Protein AF-A0A2T7V222-F1 (afdb_monomer_lite)

Sequence (84 aa):
MITDRSQRWRDRRSRFVADDTVIDPRRYAVDVVAHDTARAFIADHHYLNRYPAAQLAVGLFGPGRGGASSLDGIIVFGVPATGA

Radius of gyration: 14.43 Å; chains: 1; bounding box: 31×35×35 Å

Structure (mmCIF, N/CA/C/O backbone):
data_AF-A0A2T7V222-F1
#
_entry.id   AF-A0A2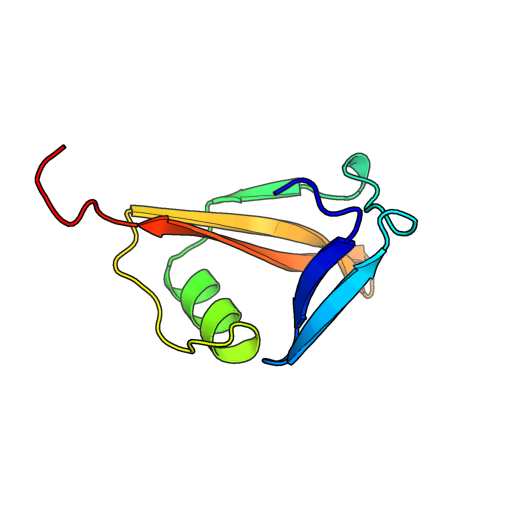T7V222-F1
#
loop_
_atom_site.group_PDB
_atom_site.id
_atom_site.type_symbol
_atom_site.label_atom_id
_atom_site.label_alt_id
_atom_site.label_comp_id
_atom_site.label_asym_id
_atom_site.label_entity_id
_atom_site.label_seq_id
_atom_site.pdbx_PDB_ins_code
_atom_site.Cartn_x
_atom_site.Cartn_y
_atom_site.Cartn_z
_atom_site.occupancy
_atom_site.B_iso_or_equiv
_atom_site.auth_seq_id
_atom_site.auth_comp_id
_atom_site.auth_asym_id
_atom_site.auth_atom_id
_atom_site.pdbx_PDB_model_num
ATOM 1 N N . MET A 1 1 ? 8.690 20.325 3.505 1.00 50.66 1 MET A N 1
ATOM 2 C CA . MET A 1 1 ? 9.940 19.638 3.124 1.00 50.66 1 MET A CA 1
ATOM 3 C C . MET A 1 1 ? 9.751 19.143 1.703 1.00 50.66 1 MET A C 1
ATOM 5 O O . MET A 1 1 ? 9.034 18.174 1.511 1.00 50.66 1 MET A O 1
ATOM 9 N N . ILE A 1 2 ? 10.271 19.875 0.718 1.00 51.94 2 ILE A N 1
ATOM 10 C CA . ILE A 1 2 ? 10.352 19.397 -0.665 1.00 51.94 2 ILE A CA 1
ATOM 11 C C . ILE A 1 2 ? 11.712 18.707 -0.770 1.00 51.94 2 ILE A C 1
ATOM 13 O O . ILE A 1 2 ? 12.724 19.279 -0.372 1.00 51.94 2 ILE A O 1
ATOM 17 N N . THR A 1 3 ? 11.709 17.442 -1.159 1.00 66.62 3 THR A N 1
ATOM 18 C CA . THR A 1 3 ? 12.898 16.603 -1.307 1.00 66.62 3 THR A CA 1
ATOM 19 C C . THR A 1 3 ? 12.819 16.028 -2.708 1.00 66.62 3 THR A C 1
ATOM 21 O O . THR A 1 3 ? 11.776 15.502 -3.076 1.00 66.62 3 THR A O 1
ATOM 24 N N . ASP A 1 4 ? 13.906 16.143 -3.465 1.00 77.19 4 ASP A N 1
ATOM 25 C CA . ASP A 1 4 ? 14.131 15.547 -4.792 1.00 77.19 4 ASP A CA 1
ATOM 26 C C . ASP A 1 4 ? 14.389 14.029 -4.720 1.00 77.19 4 ASP A C 1
ATOM 28 O O . ASP A 1 4 ? 14.881 13.399 -5.662 1.00 77.19 4 ASP A O 1
ATOM 32 N N . ARG A 1 5 ? 14.142 13.449 -3.539 1.00 79.25 5 ARG A N 1
ATOM 33 C CA . ARG A 1 5 ? 14.337 12.043 -3.226 1.00 79.25 5 ARG A CA 1
ATOM 34 C C . ARG A 1 5 ? 13.084 11.452 -2.618 1.00 79.25 5 ARG A C 1
ATOM 36 O O . ARG A 1 5 ? 12.516 11.976 -1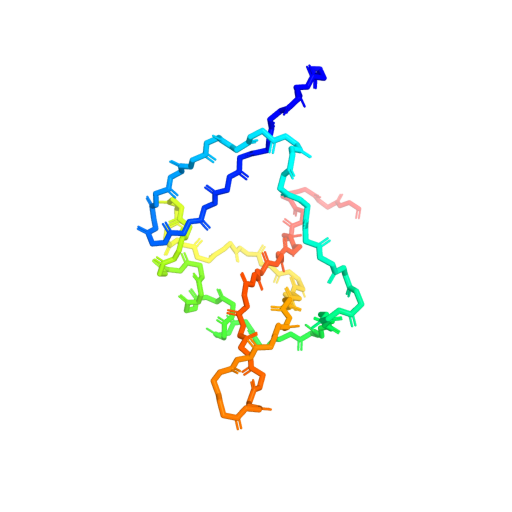.656 1.00 79.25 5 ARG A O 1
ATOM 43 N N . SER A 1 6 ? 12.755 10.268 -3.104 1.00 83.69 6 SER A N 1
ATOM 44 C CA . SER A 1 6 ? 11.689 9.424 -2.588 1.00 83.69 6 SER A CA 1
ATOM 45 C C . SER A 1 6 ? 12.275 8.290 -1.742 1.00 83.69 6 SER A C 1
ATOM 47 O O . SER A 1 6 ? 13.200 7.588 -2.169 1.00 83.69 6 SER A O 1
ATOM 49 N N . GLN A 1 7 ? 11.739 8.079 -0.535 1.00 87.44 7 GLN A N 1
ATOM 50 C CA . GLN A 1 7 ? 12.105 6.927 0.292 1.00 87.44 7 GLN A CA 1
ATOM 51 C C . GLN A 1 7 ? 11.376 5.671 -0.203 1.00 87.44 7 GLN A C 1
ATOM 53 O O . GLN A 1 7 ? 10.158 5.669 -0.355 1.00 87.44 7 GLN A O 1
ATOM 58 N N . ARG A 1 8 ? 12.120 4.584 -0.423 1.00 86.50 8 ARG A N 1
ATOM 59 C CA . ARG A 1 8 ? 11.597 3.277 -0.842 1.00 86.50 8 ARG A CA 1
ATOM 60 C C . ARG A 1 8 ? 11.925 2.212 0.185 1.00 86.50 8 ARG A C 1
ATOM 62 O O . ARG A 1 8 ? 13.044 2.183 0.696 1.00 86.50 8 ARG A O 1
ATOM 69 N N . TRP A 1 9 ? 10.969 1.319 0.420 1.00 84.75 9 TRP A N 1
ATOM 70 C CA . TRP A 1 9 ? 11.102 0.184 1.326 1.00 84.75 9 TRP A CA 1
ATOM 71 C C . TRP A 1 9 ? 10.978 -1.128 0.561 1.00 84.75 9 TRP A C 1
ATOM 73 O O . TRP A 1 9 ? 10.022 -1.334 -0.182 1.00 84.75 9 TRP A O 1
ATOM 83 N N . ARG A 1 10 ? 11.963 -2.007 0.738 1.00 86.38 10 ARG A N 1
ATOM 84 C CA . ARG A 1 10 ? 11.941 -3.385 0.241 1.00 86.38 10 ARG A CA 1
ATOM 85 C C . ARG A 1 10 ? 12.794 -4.245 1.159 1.00 86.38 10 ARG A C 1
ATOM 87 O O . ARG A 1 10 ? 13.847 -3.795 1.606 1.00 86.38 10 ARG A O 1
ATOM 94 N N . ASP A 1 11 ? 12.332 -5.458 1.440 1.00 89.81 11 ASP A N 1
ATOM 95 C CA . ASP A 1 11 ? 13.029 -6.441 2.286 1.00 89.81 11 ASP A CA 1
ATOM 96 C C . ASP A 1 11 ? 13.521 -5.827 3.607 1.00 89.81 11 ASP A C 1
ATOM 98 O O . ASP A 1 11 ? 14.658 -6.034 4.040 1.00 89.81 11 ASP A O 1
ATOM 102 N N . ARG A 1 12 ? 12.668 -4.988 4.214 1.00 89.62 12 ARG A N 1
ATOM 103 C CA . ARG A 1 12 ? 12.918 -4.264 5.470 1.00 89.62 12 ARG A CA 1
ATOM 104 C C . ARG A 1 12 ? 14.078 -3.269 5.433 1.00 89.62 12 ARG A C 1
ATOM 106 O O . ARG A 1 12 ? 14.605 -2.888 6.478 1.00 89.62 12 ARG A O 1
ATOM 113 N N . ARG A 1 13 ? 14.483 -2.824 4.245 1.00 90.06 13 ARG A N 1
ATOM 114 C CA . ARG A 1 13 ? 15.544 -1.832 4.043 1.00 90.06 13 ARG A CA 1
ATOM 115 C C . ARG A 1 13 ? 14.974 -0.580 3.399 1.00 90.06 13 ARG A C 1
ATOM 117 O O . ARG A 1 13 ? 14.235 -0.672 2.418 1.00 90.06 13 ARG A O 1
ATOM 124 N N . SER A 1 14 ? 15.370 0.579 3.918 1.00 90.06 14 SER A N 1
ATOM 125 C CA . SER A 1 14 ? 15.086 1.863 3.287 1.00 90.06 14 SER A CA 1
ATOM 126 C C . SER A 1 14 ? 16.205 2.271 2.340 1.00 90.06 14 SER A C 1
ATOM 128 O O . SER A 1 14 ? 17.390 2.042 2.589 1.00 90.06 14 SER A O 1
ATOM 130 N N . ARG A 1 15 ? 15.818 2.895 1.231 1.00 88.44 15 ARG A N 1
ATOM 131 C CA . ARG A 1 15 ? 16.723 3.583 0.310 1.00 88.44 15 ARG A CA 1
ATOM 132 C C . ARG A 1 15 ? 16.096 4.908 -0.083 1.00 88.44 15 ARG A C 1
ATOM 134 O O . ARG A 1 15 ? 14.901 4.957 -0.355 1.00 88.44 15 ARG A O 1
ATOM 141 N N . PHE A 1 16 ? 16.898 5.960 -0.141 1.00 86.69 16 PHE A N 1
ATOM 142 C CA . PHE A 1 16 ? 16.499 7.207 -0.784 1.00 86.69 16 PHE A CA 1
ATOM 143 C C . PHE A 1 16 ? 16.953 7.150 -2.237 1.00 86.69 16 PHE A C 1
ATOM 145 O O . PHE A 1 16 ? 18.141 6.965 -2.504 1.00 86.69 16 PHE A O 1
ATOM 152 N N . VAL A 1 17 ? 16.004 7.257 -3.159 1.00 85.19 17 VAL A N 1
ATOM 153 C CA . VAL A 1 17 ? 16.257 7.268 -4.604 1.00 85.19 17 VAL A CA 1
ATOM 154 C C . VAL A 1 17 ? 15.953 8.670 -5.109 1.00 85.19 17 VAL A C 1
ATOM 156 O O . VAL A 1 17 ? 14.992 9.271 -4.635 1.00 85.19 17 VAL A O 1
ATOM 159 N N . ALA A 1 18 ? 16.786 9.192 -6.008 1.00 81.50 18 ALA A N 1
ATOM 160 C CA . ALA A 1 18 ? 16.504 10.457 -6.677 1.00 81.50 18 ALA A CA 1
ATOM 161 C C . ALA A 1 18 ? 15.251 10.329 -7.562 1.00 81.50 18 ALA A C 1
ATOM 163 O O . ALA A 1 18 ? 14.849 9.226 -7.941 1.00 81.50 18 ALA A O 1
ATOM 164 N N . ASP A 1 19 ? 14.645 11.457 -7.912 1.00 71.69 19 ASP A N 1
ATOM 165 C CA . ASP A 1 19 ? 13.451 11.493 -8.765 1.00 71.69 19 ASP A CA 1
ATOM 166 C C . ASP A 1 19 ? 13.735 11.172 -10.251 1.00 71.69 19 ASP A C 1
ATOM 168 O O . ASP A 1 19 ? 12.850 11.267 -11.098 1.00 71.69 19 ASP A O 1
ATOM 172 N N . ASP A 1 20 ? 14.951 10.727 -10.583 1.00 69.75 20 ASP A N 1
ATOM 173 C CA . ASP A 1 20 ? 15.334 10.256 -11.920 1.00 69.75 20 ASP A CA 1
ATOM 174 C C . ASP A 1 20 ? 14.723 8.892 -12.287 1.00 69.75 20 ASP A C 1
ATOM 176 O O . ASP A 1 20 ? 14.676 8.512 -13.457 1.00 69.75 20 ASP A O 1
ATOM 180 N N . THR A 1 21 ? 14.224 8.155 -11.293 1.00 70.38 21 THR A N 1
ATOM 181 C CA . THR A 1 21 ? 13.678 6.812 -11.471 1.00 70.38 21 THR A CA 1
ATOM 182 C C . THR A 1 21 ? 12.188 6.809 -11.149 1.00 70.38 21 THR A C 1
ATOM 184 O O . THR A 1 21 ? 11.794 6.461 -10.040 1.00 70.38 21 THR A O 1
ATOM 187 N N . VAL A 1 22 ? 11.325 7.155 -12.099 1.00 81.56 22 VAL A N 1
ATOM 188 C CA . VAL A 1 22 ? 9.864 7.133 -11.896 1.00 81.56 22 VAL A CA 1
ATOM 189 C C . VAL A 1 22 ? 9.281 5.815 -12.416 1.00 81.56 22 VAL A C 1
ATOM 191 O O . VAL A 1 22 ? 9.744 5.274 -13.419 1.00 81.56 22 VAL A O 1
ATOM 194 N N . ILE A 1 23 ? 8.283 5.262 -11.722 1.00 85.06 23 ILE A N 1
ATOM 195 C CA . ILE A 1 23 ? 7.518 4.124 -12.254 1.00 85.06 23 ILE A CA 1
ATOM 196 C C . ILE A 1 23 ? 6.689 4.579 -13.464 1.00 85.06 23 ILE A C 1
ATOM 198 O O . ILE A 1 23 ? 6.246 5.721 -13.499 1.00 85.06 23 ILE A O 1
ATOM 202 N N . ASP A 1 24 ? 6.434 3.695 -14.431 1.00 91.12 24 ASP A N 1
ATOM 203 C CA . ASP A 1 24 ? 5.417 3.922 -15.470 1.00 91.12 24 ASP A CA 1
ATOM 204 C C . ASP A 1 24 ? 4.058 3.437 -14.941 1.00 91.12 24 ASP A C 1
ATOM 206 O O . ASP A 1 24 ? 3.831 2.223 -14.938 1.00 91.12 24 ASP A O 1
ATOM 210 N N . PRO A 1 25 ? 3.143 4.322 -14.491 1.00 92.44 25 PRO A N 1
ATOM 211 C CA . PRO A 1 25 ? 1.917 3.900 -13.813 1.00 92.44 25 PRO A CA 1
ATOM 212 C C . PRO A 1 25 ? 0.987 3.081 -14.710 1.00 92.44 25 PRO A C 1
ATOM 214 O O . PRO A 1 25 ? 0.185 2.305 -14.208 1.00 92.44 25 PRO A O 1
ATOM 217 N N . ARG A 1 26 ? 1.115 3.203 -16.039 1.00 94.44 26 ARG A N 1
ATOM 218 C CA . ARG A 1 26 ? 0.290 2.462 -17.007 1.00 94.44 26 ARG A CA 1
ATOM 219 C C . ARG A 1 26 ? 0.555 0.958 -16.987 1.00 94.44 26 ARG A C 1
ATOM 221 O O . ARG A 1 26 ? -0.244 0.195 -17.516 1.00 94.44 26 ARG A O 1
ATOM 228 N N . ARG A 1 27 ? 1.681 0.531 -16.410 1.00 94.56 27 ARG A N 1
ATOM 229 C CA . ARG A 1 27 ? 2.041 -0.886 -16.245 1.00 94.56 27 ARG A CA 1
ATOM 230 C C . ARG A 1 27 ? 1.486 -1.500 -14.968 1.00 94.56 27 ARG A C 1
ATOM 232 O O . ARG A 1 27 ? 1.720 -2.681 -14.731 1.00 94.56 27 ARG A O 1
ATOM 239 N N . TYR A 1 28 ? 0.808 -0.704 -14.149 1.00 95.75 28 TYR A N 1
ATOM 240 C CA . TYR A 1 28 ? 0.336 -1.116 -12.844 1.00 95.75 28 TYR A CA 1
ATOM 241 C C . TYR A 1 28 ? -1.178 -0.991 -12.745 1.00 95.75 28 TYR A C 1
ATOM 243 O O . TYR A 1 28 ? -1.796 -0.123 -13.359 1.00 95.75 28 TYR A O 1
ATOM 251 N N . ALA A 1 29 ? -1.760 -1.853 -11.924 1.00 96.75 29 ALA A N 1
ATOM 252 C CA . ALA A 1 29 ? -3.147 -1.781 -11.504 1.00 96.75 29 ALA A CA 1
ATOM 253 C C . ALA A 1 29 ? -3.214 -1.659 -9.980 1.00 96.75 29 ALA A C 1
ATOM 255 O O . ALA A 1 29 ? -2.274 -2.021 -9.271 1.00 96.75 29 ALA A O 1
ATOM 256 N N . VAL A 1 30 ? -4.332 -1.150 -9.474 1.00 97.44 30 VAL A N 1
ATOM 257 C CA . VAL A 1 30 ? -4.624 -1.133 -8.040 1.00 97.44 30 VAL A CA 1
ATOM 258 C C . VAL A 1 30 ? -5.911 -1.888 -7.788 1.00 97.44 30 VAL A C 1
ATOM 260 O O . VAL A 1 30 ? -6.858 -1.759 -8.561 1.00 97.44 30 VAL A O 1
ATOM 263 N N . ASP A 1 31 ? -5.939 -2.666 -6.713 1.00 98.19 31 ASP A N 1
ATOM 264 C CA . ASP A 1 31 ? -7.156 -3.347 -6.283 1.00 98.19 31 ASP A CA 1
ATOM 265 C C . ASP A 1 31 ? -7.178 -3.520 -4.764 1.00 98.19 31 ASP A C 1
ATOM 267 O O . ASP A 1 31 ? -6.136 -3.512 -4.097 1.00 98.19 31 ASP A O 1
ATOM 271 N N . VAL A 1 32 ? -8.380 -3.660 -4.214 1.00 98.50 32 VAL A N 1
ATOM 272 C CA . VAL A 1 32 ? -8.585 -3.992 -2.808 1.00 98.50 32 VAL A CA 1
ATOM 273 C C . VAL A 1 32 ? -8.062 -5.401 -2.561 1.00 98.50 32 VAL A C 1
ATOM 275 O O . VAL A 1 32 ? -8.328 -6.329 -3.319 1.00 98.50 32 VAL A O 1
ATOM 278 N N . VAL A 1 33 ? -7.323 -5.572 -1.469 1.00 98.38 33 VAL A N 1
ATOM 279 C CA . VAL A 1 33 ? -6.795 -6.879 -1.072 1.00 98.38 33 VAL A CA 1
ATOM 280 C C . VAL A 1 33 ? -7.311 -7.282 0.296 1.00 98.38 33 VAL A C 1
ATOM 282 O O . VAL A 1 33 ? -7.641 -6.445 1.137 1.00 98.38 33 VAL A O 1
ATOM 285 N N . ALA A 1 34 ? -7.329 -8.590 0.543 1.00 98.25 34 ALA A N 1
ATOM 286 C CA . ALA A 1 34 ? -7.606 -9.116 1.867 1.00 98.25 34 ALA A CA 1
ATOM 287 C C . ALA A 1 34 ? -6.560 -8.622 2.882 1.00 98.25 34 ALA A C 1
ATOM 289 O O . ALA A 1 34 ? -5.368 -8.494 2.575 1.00 98.25 34 ALA A O 1
ATOM 290 N N . HIS A 1 35 ? -6.994 -8.405 4.125 1.00 97.75 35 HIS A N 1
ATOM 291 C CA . HIS A 1 35 ? -6.103 -7.982 5.207 1.00 97.75 35 HIS A CA 1
ATOM 292 C C . HIS A 1 35 ? -4.945 -8.963 5.438 1.00 97.75 35 HIS A C 1
ATOM 294 O O . HIS A 1 35 ? -3.844 -8.524 5.763 1.00 97.75 35 HIS A O 1
ATOM 300 N N . ASP A 1 36 ? -5.151 -10.265 5.220 1.00 98.00 36 ASP A N 1
ATOM 301 C CA . ASP A 1 36 ? -4.093 -11.272 5.364 1.00 98.00 36 ASP A CA 1
ATOM 302 C C . ASP A 1 36 ? -2.994 -11.118 4.304 1.00 98.00 36 ASP A C 1
ATOM 304 O O . ASP A 1 36 ? -1.808 -11.187 4.632 1.00 98.00 36 ASP A O 1
ATOM 308 N N . THR A 1 37 ? -3.361 -10.804 3.057 1.00 98.00 37 THR A N 1
ATOM 309 C CA . THR A 1 37 ? -2.404 -10.485 1.986 1.00 98.00 37 THR A CA 1
ATOM 310 C C . THR A 1 37 ? -1.577 -9.252 2.345 1.00 98.00 37 THR A C 1
ATOM 312 O O . THR A 1 37 ? -0.350 -9.264 2.245 1.00 98.00 37 THR A O 1
ATOM 315 N N . ALA A 1 38 ? -2.236 -8.193 2.820 1.00 97.50 38 ALA A N 1
ATOM 316 C CA . ALA A 1 38 ? -1.564 -6.962 3.223 1.00 97.50 38 ALA A CA 1
ATOM 317 C C . ALA A 1 38 ? -0.651 -7.169 4.446 1.00 97.50 38 ALA A C 1
ATOM 319 O O . ALA A 1 38 ? 0.451 -6.621 4.504 1.00 97.50 38 ALA A O 1
ATOM 320 N N . ARG A 1 39 ? -1.088 -7.986 5.412 1.00 97.25 39 ARG A N 1
ATOM 321 C CA . ARG A 1 39 ? -0.314 -8.366 6.600 1.00 97.25 39 ARG A CA 1
ATOM 322 C C . ARG A 1 39 ? 0.969 -9.094 6.223 1.00 97.25 39 ARG A C 1
ATOM 324 O O . ARG A 1 39 ? 2.017 -8.734 6.756 1.00 97.25 39 ARG A O 1
ATOM 331 N N . ALA A 1 40 ? 0.890 -10.070 5.318 1.00 97.00 40 ALA A N 1
ATOM 332 C CA . ALA A 1 40 ? 2.061 -10.793 4.831 1.00 97.00 40 ALA A CA 1
ATOM 333 C C . ALA A 1 40 ? 3.062 -9.834 4.164 1.00 97.00 40 ALA A C 1
ATOM 335 O O . ALA A 1 40 ? 4.212 -9.752 4.587 1.00 97.00 40 ALA A O 1
ATOM 336 N N . PHE A 1 41 ? 2.593 -9.001 3.227 1.00 96.19 41 PHE A N 1
ATOM 337 C CA . PHE A 1 41 ? 3.448 -8.034 2.532 1.00 96.19 41 PHE A CA 1
ATOM 338 C C . PHE A 1 41 ? 4.142 -7.049 3.494 1.00 96.19 41 PHE A C 1
ATOM 340 O O . PHE A 1 41 ? 5.333 -6.763 3.365 1.00 96.19 41 PHE A O 1
ATOM 347 N N . ILE A 1 42 ? 3.415 -6.531 4.492 1.00 95.06 42 ILE A N 1
ATOM 348 C CA . ILE A 1 42 ? 3.975 -5.619 5.503 1.00 95.06 42 ILE A CA 1
ATOM 349 C C . ILE A 1 42 ? 5.036 -6.314 6.359 1.00 95.06 42 ILE A C 1
ATOM 351 O O . ILE A 1 42 ? 6.076 -5.711 6.631 1.00 95.06 42 ILE A O 1
ATOM 355 N N . ALA A 1 43 ? 4.798 -7.559 6.781 1.00 95.12 43 ALA A N 1
ATOM 356 C CA . ALA A 1 43 ? 5.746 -8.312 7.599 1.00 95.12 43 ALA A CA 1
ATOM 357 C C . ALA A 1 43 ? 7.097 -8.516 6.889 1.00 95.12 43 ALA A C 1
ATOM 359 O O . ALA A 1 43 ? 8.150 -8.427 7.538 1.00 95.12 43 ALA A O 1
ATOM 360 N N . ASP A 1 44 ? 7.048 -8.715 5.571 1.00 94.88 44 ASP A N 1
ATOM 361 C CA . ASP A 1 44 ? 8.213 -8.991 4.731 1.00 94.88 44 ASP A CA 1
ATOM 362 C C . ASP A 1 44 ? 8.981 -7.724 4.326 1.00 94.88 44 ASP A C 1
ATOM 364 O O . ASP A 1 44 ? 10.212 -7.741 4.236 1.00 94.88 44 ASP A O 1
ATOM 368 N N . HIS A 1 45 ? 8.290 -6.601 4.097 1.00 92.50 45 HIS A N 1
ATOM 369 C CA . HIS A 1 45 ? 8.909 -5.434 3.457 1.00 92.50 45 HIS A CA 1
ATOM 370 C C . HIS A 1 45 ? 9.006 -4.179 4.327 1.00 92.50 45 HIS A C 1
ATOM 372 O O . HIS A 1 45 ? 9.945 -3.396 4.147 1.00 92.50 45 HIS A O 1
ATOM 378 N N . HIS A 1 46 ? 8.071 -3.961 5.251 1.00 91.19 46 HIS A N 1
ATOM 379 C CA . HIS A 1 46 ? 7.992 -2.722 6.022 1.00 91.19 46 HIS A CA 1
ATOM 380 C C . HIS A 1 46 ? 8.952 -2.737 7.228 1.00 91.19 46 HIS A C 1
ATOM 382 O O . HIS A 1 46 ? 9.307 -3.792 7.756 1.00 91.19 46 HIS A O 1
ATOM 388 N N . TYR A 1 47 ? 9.382 -1.561 7.705 1.00 88.38 47 TYR A N 1
ATOM 389 C CA . TYR A 1 47 ? 10.270 -1.475 8.878 1.00 88.38 47 TYR A CA 1
ATOM 390 C C . TYR A 1 47 ? 9.600 -2.010 10.147 1.00 88.38 47 TYR A C 1
ATOM 392 O O . TYR A 1 47 ? 10.213 -2.728 10.941 1.00 88.38 47 TYR A O 1
ATOM 400 N N . LEU A 1 48 ? 8.319 -1.675 10.307 1.00 88.31 48 LEU A N 1
ATOM 401 C CA . LEU A 1 48 ? 7.438 -2.203 11.334 1.00 88.31 48 LEU A CA 1
ATOM 402 C C . LEU A 1 48 ? 6.680 -3.398 10.760 1.00 88.31 48 LEU A C 1
ATOM 404 O O . LEU A 1 48 ? 5.791 -3.228 9.934 1.00 88.31 48 LEU A O 1
ATOM 408 N N . ASN A 1 49 ? 7.005 -4.592 11.241 1.00 88.88 49 ASN A N 1
ATOM 409 C CA . ASN A 1 49 ? 6.430 -5.867 10.799 1.00 88.88 49 ASN A CA 1
ATOM 410 C C . ASN A 1 49 ? 5.066 -6.193 11.419 1.00 88.88 49 ASN A C 1
ATOM 412 O O . ASN A 1 49 ? 4.688 -7.360 11.512 1.00 88.88 49 ASN A O 1
ATOM 416 N N . ARG A 1 50 ? 4.357 -5.179 11.915 1.00 91.56 50 ARG A N 1
ATOM 417 C CA . ARG A 1 50 ? 3.044 -5.340 12.529 1.00 91.56 50 ARG A CA 1
ATOM 418 C C . ARG A 1 50 ? 2.008 -4.682 11.645 1.00 91.56 50 ARG A C 1
ATOM 420 O O . ARG A 1 50 ? 2.132 -3.507 11.310 1.00 91.56 50 ARG A O 1
ATOM 427 N N . TYR A 1 51 ? 0.989 -5.456 11.299 1.00 94.50 51 TYR A N 1
ATOM 428 C CA . TYR A 1 51 ? -0.158 -4.949 10.570 1.00 94.50 51 TYR A CA 1
ATOM 429 C C . TYR A 1 51 ? -0.956 -3.991 11.466 1.00 94.50 51 TYR A C 1
ATOM 431 O O . TYR A 1 51 ? -1.309 -4.389 12.581 1.00 94.50 51 TYR A O 1
ATOM 439 N N . PRO A 1 52 ? -1.209 -2.743 11.036 1.00 92.88 52 PRO A N 1
ATOM 440 C CA . PRO A 1 52 ? -1.984 -1.801 11.832 1.00 92.88 52 PRO A CA 1
ATOM 441 C C . PRO A 1 52 ? -3.466 -2.196 11.860 1.00 92.88 52 PRO A C 1
ATOM 443 O O . PRO A 1 52 ? -3.934 -2.979 11.034 1.00 92.88 52 PRO A O 1
ATOM 446 N N . ALA A 1 53 ? -4.228 -1.608 12.784 1.00 93.19 53 ALA A N 1
ATOM 447 C CA . ALA A 1 53 ? -5.683 -1.619 12.683 1.00 93.19 53 ALA A CA 1
ATOM 448 C C . ALA A 1 53 ? -6.085 -0.842 11.420 1.00 93.19 53 ALA A C 1
ATOM 450 O O . ALA A 1 53 ? -5.902 0.374 11.365 1.00 93.19 53 ALA A O 1
ATOM 451 N N . ALA A 1 54 ? -6.577 -1.546 10.400 1.00 94.75 54 ALA A N 1
ATOM 452 C CA . ALA A 1 54 ? -6.861 -0.992 9.080 1.00 94.75 54 ALA A CA 1
ATOM 453 C C . ALA A 1 54 ? -8.329 -1.194 8.692 1.00 94.75 54 ALA A C 1
ATOM 455 O O . ALA A 1 54 ? -8.893 -2.256 8.938 1.00 94.75 54 ALA A O 1
ATOM 456 N N . GLN A 1 55 ? -8.919 -0.181 8.059 1.00 95.81 55 GLN A N 1
ATOM 457 C CA . GLN A 1 55 ? -10.252 -0.218 7.451 1.00 95.81 55 GLN A CA 1
ATOM 458 C C . GLN A 1 55 ? -10.205 -0.726 6.007 1.00 95.81 55 GLN A C 1
ATOM 460 O O . GLN A 1 55 ? -11.138 -1.374 5.549 1.00 95.81 55 GLN A O 1
ATOM 465 N N . LEU A 1 56 ? -9.123 -0.421 5.286 1.00 97.00 56 LEU A N 1
ATOM 466 C CA . LEU A 1 56 ? -8.954 -0.764 3.878 1.00 97.00 56 LEU A CA 1
ATOM 467 C C . LEU A 1 56 ? -7.488 -1.078 3.587 1.00 97.00 56 LEU A C 1
ATOM 469 O O . LEU A 1 56 ? -6.587 -0.395 4.078 1.00 97.00 56 LEU A O 1
ATOM 473 N N . ALA A 1 57 ? -7.259 -2.087 2.753 1.00 98.25 57 ALA A N 1
ATOM 474 C CA . ALA A 1 57 ? -5.959 -2.385 2.179 1.00 98.25 57 ALA A CA 1
ATOM 475 C C . ALA A 1 57 ? -6.066 -2.410 0.655 1.00 98.25 57 ALA A C 1
ATOM 477 O O . ALA A 1 57 ? -6.958 -3.052 0.103 1.00 98.25 57 ALA A O 1
ATOM 478 N N . VAL A 1 58 ? -5.146 -1.719 -0.012 1.00 98.56 58 VAL A N 1
ATOM 479 C CA . VAL A 1 58 ? -5.082 -1.648 -1.473 1.00 98.56 58 VAL A CA 1
ATOM 480 C C . VAL A 1 58 ? -3.691 -2.081 -1.913 1.00 98.56 58 VAL A C 1
ATOM 482 O O . VAL A 1 58 ? -2.682 -1.557 -1.432 1.00 98.56 58 VAL A O 1
ATOM 485 N N . GLY A 1 59 ? -3.648 -3.068 -2.802 1.00 97.94 59 GLY A N 1
ATOM 486 C CA . GLY A 1 59 ? -2.431 -3.558 -3.432 1.00 97.94 59 GLY A CA 1
ATOM 487 C C . GLY A 1 59 ? -2.107 -2.779 -4.698 1.00 97.94 59 GLY A C 1
ATOM 488 O O . GLY A 1 59 ? -3.005 -2.408 -5.451 1.00 97.94 59 GLY A O 1
ATOM 489 N N . LEU A 1 60 ? -0.816 -2.557 -4.937 1.00 97.00 60 LEU A N 1
ATOM 490 C CA . LEU A 1 60 ? -0.284 -2.139 -6.229 1.00 97.00 60 LEU A CA 1
ATOM 491 C C . LEU A 1 60 ? 0.240 -3.377 -6.954 1.00 97.00 60 LEU A C 1
ATOM 493 O O . LEU A 1 60 ? 1.173 -4.032 -6.486 1.00 97.00 60 LEU A O 1
ATOM 497 N N . PHE A 1 61 ? -0.350 -3.670 -8.100 1.00 97.31 61 PHE A N 1
ATOM 498 C CA . PHE A 1 61 ? -0.074 -4.850 -8.898 1.00 97.31 61 PHE A CA 1
ATOM 499 C C . PHE A 1 61 ? 0.721 -4.473 -10.141 1.00 97.31 61 PHE A C 1
ATOM 501 O O . PHE A 1 61 ? 0.273 -3.644 -10.929 1.00 97.31 61 PHE A O 1
ATOM 508 N N . GLY A 1 62 ? 1.912 -5.047 -10.289 1.00 95.75 62 GLY A N 1
ATOM 509 C CA . GLY A 1 62 ? 2.834 -4.786 -11.386 1.00 95.75 62 GLY A CA 1
ATOM 510 C C . GLY A 1 62 ? 3.058 -5.992 -12.299 1.00 95.75 62 GLY A C 1
ATOM 511 O O . GLY A 1 62 ? 2.517 -7.079 -12.070 1.00 95.75 62 GLY A O 1
ATOM 512 N N . PRO A 1 63 ? 3.869 -5.811 -13.355 1.00 93.62 63 PRO A N 1
ATOM 513 C CA . PRO A 1 63 ? 4.227 -6.886 -14.266 1.00 93.62 63 PRO A CA 1
ATOM 514 C C . PRO A 1 63 ? 5.177 -7.874 -13.572 1.00 93.62 63 PRO A C 1
ATOM 516 O O . PRO A 1 63 ? 6.359 -7.590 -13.366 1.00 93.62 63 PRO A O 1
ATOM 519 N N . GLY A 1 64 ? 4.663 -9.056 -13.241 1.00 90.62 64 GLY A N 1
ATOM 520 C CA . GLY A 1 64 ? 5.427 -10.148 -12.653 1.00 90.62 64 GLY A CA 1
ATOM 521 C C . GLY A 1 64 ? 6.065 -11.073 -13.694 1.00 90.62 64 GLY A C 1
ATOM 522 O O . GLY A 1 64 ? 6.060 -10.841 -14.907 1.00 90.62 64 GLY A O 1
ATOM 523 N N . ARG A 1 65 ? 6.661 -12.165 -13.208 1.00 91.00 65 ARG A N 1
ATOM 524 C CA . ARG A 1 65 ? 7.320 -13.162 -14.067 1.00 91.00 65 ARG A CA 1
ATOM 525 C C . ARG A 1 65 ? 6.293 -13.973 -14.853 1.00 91.00 65 ARG A C 1
ATOM 527 O O . ARG A 1 65 ? 5.252 -14.344 -14.324 1.00 91.00 65 ARG A O 1
ATOM 534 N N . GLY A 1 66 ? 6.620 -14.294 -16.105 1.00 90.00 66 GLY A N 1
ATOM 535 C CA . GLY A 1 66 ? 5.789 -15.172 -16.936 1.00 90.00 66 GLY A CA 1
ATOM 536 C C . GLY A 1 66 ? 4.405 -14.605 -17.264 1.00 90.00 66 GLY A C 1
ATOM 537 O O . GLY A 1 66 ? 3.489 -15.376 -17.516 1.00 90.00 66 GLY A O 1
ATOM 538 N N . GLY A 1 67 ? 4.234 -13.278 -17.221 1.00 85.19 67 GLY A N 1
ATOM 539 C CA . GLY A 1 67 ? 2.947 -12.622 -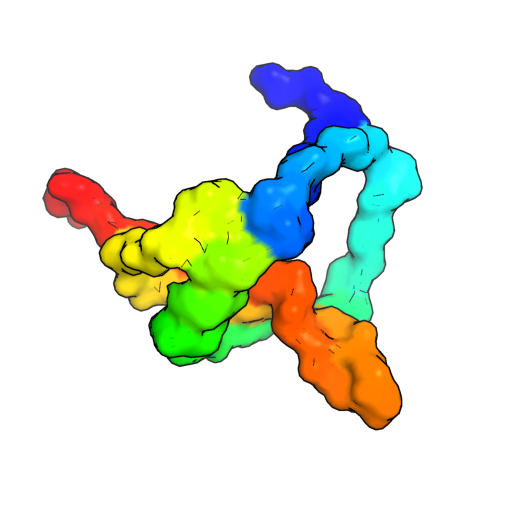17.471 1.00 85.19 67 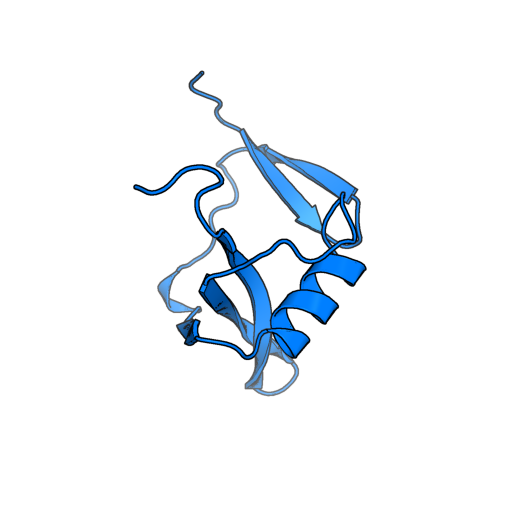GLY A CA 1
ATOM 540 C C . GLY A 1 67 ? 1.971 -12.659 -16.291 1.00 85.19 67 GLY A C 1
ATOM 541 O O . GLY A 1 67 ? 0.872 -12.128 -16.408 1.00 85.19 67 GLY A O 1
ATOM 542 N N . ALA A 1 68 ? 2.357 -13.246 -15.153 1.00 90.94 68 ALA A N 1
ATOM 543 C CA . ALA A 1 68 ? 1.581 -13.151 -13.924 1.00 90.94 68 ALA A CA 1
ATOM 544 C 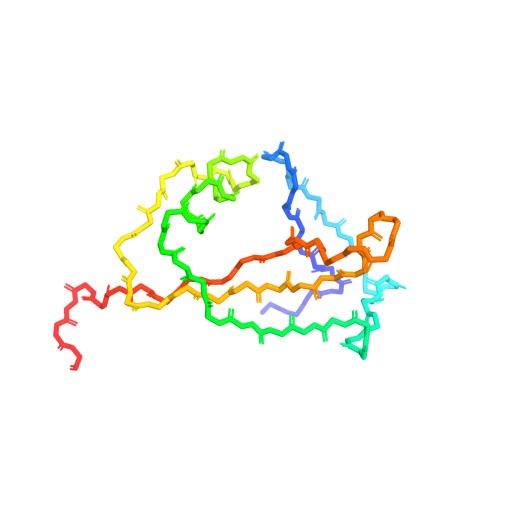C . ALA A 1 68 ? 1.683 -11.746 -13.318 1.00 90.94 68 ALA A C 1
ATOM 546 O O . ALA A 1 68 ? 2.696 -11.066 -13.466 1.00 90.94 68 ALA A O 1
ATOM 547 N N . SER A 1 69 ? 0.652 -11.332 -12.589 1.00 93.12 69 SER A N 1
ATOM 548 C CA . SER A 1 69 ? 0.689 -10.108 -11.788 1.00 93.12 69 SER A CA 1
ATOM 549 C C . SER A 1 69 ? 1.543 -10.307 -10.531 1.00 93.12 69 SER A C 1
ATOM 551 O O . SER A 1 69 ? 1.427 -11.340 -9.870 1.00 93.12 69 SER A O 1
ATOM 553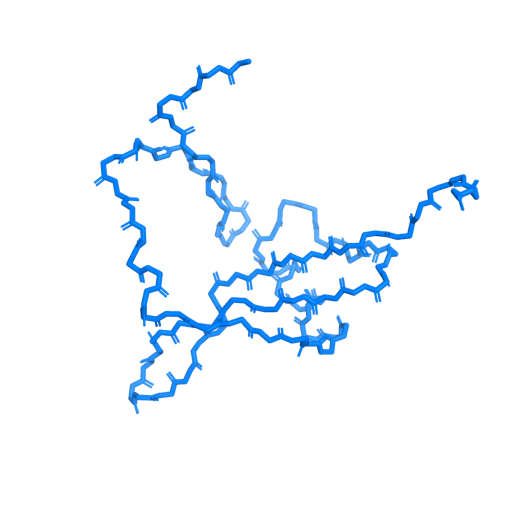 N N . SER A 1 70 ? 2.368 -9.322 -10.165 1.00 95.44 70 SER A N 1
ATOM 554 C CA . SER A 1 70 ? 3.102 -9.289 -8.891 1.00 95.44 70 SER A CA 1
ATOM 555 C C . SER A 1 70 ? 2.542 -8.219 -7.960 1.00 95.44 70 SER A C 1
ATOM 557 O O . SER A 1 70 ? 2.180 -7.136 -8.405 1.00 95.44 70 SER A O 1
ATOM 559 N N . LEU A 1 71 ? 2.453 -8.512 -6.660 1.00 96.12 71 LEU A N 1
ATOM 560 C CA . LEU A 1 71 ? 2.149 -7.495 -5.653 1.00 96.12 71 LEU A CA 1
ATOM 561 C C . LEU A 1 71 ? 3.440 -6.721 -5.361 1.00 96.12 71 LEU A C 1
ATOM 563 O O . LEU A 1 71 ? 4.348 -7.255 -4.731 1.00 96.12 71 LEU A O 1
ATOM 567 N N . ASP A 1 72 ? 3.521 -5.484 -5.842 1.00 94.38 72 ASP A N 1
ATOM 568 C CA . ASP A 1 72 ? 4.741 -4.667 -5.816 1.00 94.38 72 ASP A CA 1
ATOM 569 C C . ASP A 1 72 ? 4.707 -3.581 -4.730 1.00 94.38 72 ASP A C 1
ATOM 571 O O . ASP A 1 72 ? 5.738 -2.994 -4.392 1.00 94.38 72 ASP A O 1
ATOM 575 N N . GLY A 1 73 ? 3.529 -3.316 -4.164 1.00 94.62 73 GLY A N 1
ATOM 576 C CA . GLY A 1 73 ? 3.332 -2.343 -3.097 1.00 94.62 73 GLY A CA 1
ATOM 577 C C . GLY A 1 73 ? 2.001 -2.528 -2.378 1.00 94.62 73 GLY A C 1
ATOM 578 O O . GLY A 1 73 ? 1.088 -3.181 -2.882 1.00 94.62 73 GLY A O 1
ATOM 579 N N . ILE A 1 74 ? 1.888 -1.924 -1.197 1.00 96.50 74 ILE A N 1
ATOM 580 C CA . ILE A 1 74 ? 0.665 -1.919 -0.394 1.00 96.50 74 ILE A CA 1
ATOM 581 C C . ILE A 1 74 ? 0.451 -0.527 0.203 1.00 96.50 74 ILE A C 1
ATOM 583 O O . ILE A 1 74 ? 1.407 0.122 0.637 1.00 96.50 74 ILE A O 1
ATOM 587 N N . ILE A 1 75 ? -0.804 -0.092 0.272 1.00 95.81 75 ILE A N 1
ATOM 588 C CA . ILE A 1 75 ? -1.240 1.003 1.139 1.00 95.81 75 ILE A CA 1
ATOM 589 C C . ILE A 1 75 ? -2.368 0.507 2.041 1.00 95.81 75 ILE A C 1
ATOM 591 O O . ILE A 1 75 ? -3.231 -0.268 1.625 1.00 95.81 75 ILE A O 1
ATOM 595 N N . VAL A 1 76 ? -2.338 0.935 3.300 1.00 96.38 76 VAL A N 1
ATOM 596 C CA . VAL A 1 76 ? -3.358 0.607 4.296 1.00 96.38 76 VAL A CA 1
ATOM 597 C C . VAL A 1 76 ? -3.914 1.890 4.889 1.00 96.38 76 VAL A C 1
ATOM 599 O O . VAL A 1 76 ? -3.162 2.785 5.271 1.00 96.38 76 VAL A O 1
ATOM 602 N N . PHE A 1 77 ? -5.235 1.969 4.974 1.00 94.94 77 PHE A N 1
ATOM 603 C CA . PHE A 1 77 ? -5.942 3.082 5.592 1.00 94.94 77 PHE A CA 1
ATOM 604 C C . PHE A 1 77 ? -6.334 2.659 7.001 1.00 94.94 77 PHE A C 1
ATOM 606 O O . PHE A 1 77 ? -7.095 1.707 7.181 1.00 94.94 77 PHE A O 1
ATOM 613 N N . GLY A 1 78 ? -5.728 3.308 7.995 1.00 91.88 78 GLY A N 1
ATOM 614 C CA . GLY A 1 78 ? -5.898 2.973 9.405 1.00 91.88 78 GLY A CA 1
ATOM 615 C C . GLY A 1 78 ? -7.275 3.349 9.948 1.00 91.88 78 GLY A C 1
ATOM 616 O O . GLY A 1 78 ? -7.935 4.238 9.421 1.00 91.88 78 GLY A O 1
ATOM 617 N N . VAL A 1 79 ? -7.684 2.708 11.042 1.00 89.31 79 VAL A N 1
ATOM 618 C CA . VAL A 1 79 ? -8.818 3.182 11.848 1.00 89.31 79 VAL A CA 1
ATOM 619 C C . VAL A 1 79 ? -8.392 4.463 12.587 1.00 89.31 79 VAL A C 1
ATOM 621 O O . VAL A 1 79 ? -7.344 4.442 13.241 1.00 89.31 79 VAL A O 1
ATOM 624 N N . PRO A 1 80 ? -9.160 5.569 12.523 1.00 85.12 80 PRO A N 1
ATOM 625 C CA . PRO A 1 80 ? -8.874 6.766 13.311 1.00 85.12 80 PRO A CA 1
ATOM 626 C C . PRO A 1 80 ? -8.818 6.449 14.812 1.00 85.12 80 PRO A C 1
ATOM 628 O O . PRO A 1 80 ? -9.700 5.780 15.347 1.00 85.12 80 PRO A O 1
ATOM 631 N N . ALA A 1 81 ? -7.788 6.940 15.506 1.00 80.44 81 ALA A N 1
ATOM 632 C CA . ALA A 1 81 ? -7.604 6.693 16.941 1.00 80.44 81 ALA A CA 1
ATOM 633 C C . ALA A 1 81 ? -8.646 7.409 17.827 1.00 80.44 81 ALA A C 1
ATOM 635 O O . ALA A 1 81 ? -8.848 7.039 18.980 1.00 80.44 81 ALA A O 1
ATOM 636 N N . THR A 1 82 ? -9.313 8.424 17.283 1.00 80.81 82 THR A N 1
ATOM 637 C CA . THR A 1 82 ? -10.392 9.192 17.909 1.00 80.81 82 THR A CA 1
ATOM 638 C C . THR A 1 82 ? -11.520 9.314 16.897 1.00 80.81 82 THR A C 1
ATOM 640 O O . THR A 1 82 ? -11.231 9.540 15.723 1.00 80.81 82 THR A O 1
ATOM 643 N N . GLY A 1 83 ? -12.770 9.133 17.339 1.00 61.25 83 GLY A N 1
ATOM 644 C CA . GLY A 1 83 ? -13.954 9.148 16.474 1.00 61.25 83 GLY A CA 1
ATOM 645 C C . GLY A 1 83 ? -13.989 10.402 15.603 1.00 61.25 83 GLY A C 1
ATOM 646 O O . GLY A 1 83 ? -14.176 11.499 16.124 1.00 61.25 83 GLY A O 1
ATOM 647 N N . ALA A 1 84 ? -13.722 10.211 14.313 1.00 57.16 84 ALA A N 1
ATOM 648 C CA . ALA A 1 84 ? -13.775 11.236 13.280 1.00 57.16 84 ALA A CA 1
ATOM 649 C C . ALA A 1 84 ? -15.199 11.371 12.739 1.00 57.16 84 ALA A C 1
ATOM 651 O O . ALA A 1 84 ? -15.889 10.326 12.663 1.00 57.16 84 ALA A O 1
#

Foldseek 3Di:
DDDQWDWDWAQLDIDTDGVPDDDPCVQKDKDWDDLVVVLVRCLGIPVDSGRAAFPTKMFIWGQDPPRDIDRPDMDTHHDDPDDD

Secondary structure (DSSP, 8-state):
---SEEEEEETTEEEEEETT----GGG-EEEE--HHHHHHHHHHHSSS-S---EEEEEEEEEE-GGG-EEEEEEEEEEPPSS--

pLDDT: mean 89.23, std 10.37, range [50.66, 98.56]